Protein AF-A0A2S9GQE3-F1 (afdb_monomer_lite)

Sequence (72 aa):
ELIAAKWHLSRTQLDEFSAESHQKAARATKDGLFDNELIPIAGLNTDEIIRPDTTVETLAGLRPAFYNEAIG

Radius of gyration: 16.02 Å; chains: 1; bounding box: 39×21×43 Å

Foldseek 3Di:
DVVCLVVVPDLLNVLVVVLVVLCVQVVCVVVCVCVVPFDDDPNDGHDPPRDNPRDSVVSVPDDPPDDDPVRD

Secondary structure (DSSP, 8-state):
-HHHHHTT--HHHHHHHHHHHHHHHHHHHHTTTTTTTPPPBTTB-S-TT--TT--HHHHHTSPPSS--TTT-

Structure (mmCIF, N/CA/C/O backbone):
data_AF-A0A2S9GQE3-F1
#
_entry.id   AF-A0A2S9GQE3-F1
#
loop_
_atom_site.group_PDB
_atom_site.id
_atom_site.type_symbol
_atom_site.label_atom_id
_atom_site.label_alt_id
_atom_site.label_comp_id
_atom_site.label_asym_id
_atom_site.label_entity_id
_atom_site.label_seq_id
_atom_site.pdbx_PDB_ins_code
_atom_site.Cartn_x
_atom_site.Cartn_y
_atom_site.Cartn_z
_atom_site.occupancy
_atom_site.B_iso_or_equiv
_atom_site.auth_seq_id
_atom_site.auth_comp_id
_atom_site.auth_asym_id
_atom_site.auth_atom_id
_atom_site.pdbx_PDB_model_num
ATOM 1 N N . GLU A 1 1 ? 5.608 5.253 -14.733 1.00 84.81 1 GLU A N 1
ATOM 2 C CA . GLU A 1 1 ? 6.708 4.981 -15.688 1.00 84.81 1 GLU A CA 1
ATOM 3 C C . GLU A 1 1 ? 7.639 6.185 -15.871 1.00 84.81 1 GLU A C 1
ATOM 5 O O . GLU A 1 1 ? 8.781 6.090 -15.455 1.00 84.81 1 GLU A O 1
ATOM 10 N N . LEU A 1 2 ? 7.174 7.345 -16.360 1.00 89.44 2 LEU A N 1
ATOM 11 C CA . LEU A 1 2 ? 8.036 8.512 -16.655 1.00 89.44 2 LEU A CA 1
ATOM 12 C C . LEU A 1 2 ? 8.880 9.049 -15.481 1.00 89.44 2 LEU A C 1
ATOM 14 O O . LEU A 1 2 ? 10.056 9.344 -15.665 1.00 89.44 2 LEU A O 1
ATOM 18 N N . ILE A 1 3 ? 8.304 9.190 -14.279 1.00 92.69 3 ILE A N 1
ATOM 19 C CA . ILE A 1 3 ? 9.058 9.654 -13.097 1.00 92.69 3 ILE A CA 1
ATOM 20 C C . ILE A 1 3 ? 10.112 8.616 -12.700 1.00 92.69 3 ILE A C 1
ATOM 22 O O . ILE A 1 3 ? 11.271 8.971 -12.520 1.00 92.69 3 ILE A O 1
ATOM 26 N N . ALA A 1 4 ? 9.728 7.340 -12.614 1.00 91.88 4 ALA A N 1
ATOM 27 C CA . ALA A 1 4 ? 10.659 6.265 -12.287 1.00 91.88 4 ALA A CA 1
ATOM 28 C C . ALA A 1 4 ? 11.821 6.205 -13.292 1.00 91.88 4 ALA A C 1
ATOM 30 O O . ALA A 1 4 ? 12.970 6.142 -12.875 1.00 91.88 4 ALA A O 1
ATOM 31 N N . ALA A 1 5 ? 11.538 6.346 -14.591 1.00 89.56 5 ALA A N 1
ATOM 32 C CA . ALA A 1 5 ? 12.558 6.403 -15.636 1.00 89.56 5 ALA A CA 1
ATOM 33 C C . ALA A 1 5 ? 13.466 7.639 -15.510 1.00 89.56 5 ALA A C 1
ATOM 35 O O . ALA A 1 5 ? 14.686 7.507 -15.524 1.00 89.56 5 ALA A O 1
ATOM 36 N N . LYS A 1 6 ? 12.885 8.835 -15.326 1.00 93.19 6 LYS A N 1
ATOM 37 C CA . LYS A 1 6 ? 13.630 10.100 -15.187 1.00 93.19 6 LYS A CA 1
ATOM 38 C C . LYS A 1 6 ? 14.596 10.095 -14.000 1.00 93.19 6 LYS A C 1
ATOM 40 O O . LYS A 1 6 ? 15.644 10.727 -14.073 1.00 93.19 6 LYS A O 1
ATOM 45 N N . TRP A 1 7 ? 14.218 9.436 -12.909 1.00 96.00 7 TRP A N 1
ATOM 46 C CA . TRP A 1 7 ? 14.976 9.413 -11.655 1.00 96.00 7 TRP A CA 1
ATOM 47 C C . TRP A 1 7 ? 15.660 8.068 -11.386 1.00 96.00 7 TRP A C 1
ATOM 49 O O . TRP A 1 7 ? 16.184 7.865 -10.296 1.00 96.00 7 TRP A O 1
ATOM 59 N N . HIS A 1 8 ? 15.660 7.161 -12.367 1.00 94.19 8 HIS A N 1
ATOM 60 C CA . HIS A 1 8 ? 16.255 5.826 -12.277 1.00 94.19 8 HIS A CA 1
ATOM 61 C C . HIS A 1 8 ? 15.798 5.016 -11.049 1.00 94.19 8 HIS A C 1
ATOM 63 O O . HIS A 1 8 ? 16.588 4.296 -10.441 1.00 94.19 8 HIS A O 1
ATOM 69 N N . LEU A 1 9 ? 14.516 5.125 -10.688 1.00 96.00 9 LEU A N 1
ATOM 70 C CA . LEU A 1 9 ? 13.921 4.330 -9.614 1.00 96.00 9 LEU A CA 1
ATOM 71 C C . LEU A 1 9 ? 13.704 2.902 -10.110 1.00 96.00 9 LEU A C 1
ATOM 73 O O . LEU A 1 9 ? 12.960 2.675 -11.068 1.00 96.00 9 LEU A O 1
ATOM 77 N N . SER A 1 10 ? 14.354 1.942 -9.459 1.00 95.56 10 SER A N 1
ATOM 78 C CA . SER A 1 10 ? 14.238 0.535 -9.827 1.00 95.56 10 SER A CA 1
ATOM 79 C C . SER A 1 10 ? 12.888 -0.047 -9.406 1.00 95.56 10 SER A C 1
ATOM 81 O O . SER A 1 10 ? 12.239 0.432 -8.474 1.00 95.56 10 SER A O 1
ATOM 83 N N . ARG A 1 11 ? 12.475 -1.136 -10.068 1.00 95.94 11 ARG A N 1
ATOM 84 C CA . ARG A 1 11 ? 11.272 -1.883 -9.679 1.00 95.94 11 ARG A CA 1
ATOM 85 C C . ARG A 1 11 ? 11.343 -2.339 -8.219 1.00 95.94 11 ARG A C 1
ATOM 87 O O . ARG A 1 11 ? 10.379 -2.152 -7.489 1.00 95.94 11 ARG A O 1
ATOM 94 N N . THR A 1 12 ? 12.495 -2.855 -7.793 1.00 97.75 12 THR A N 1
ATOM 95 C CA . THR A 1 12 ? 12.725 -3.305 -6.416 1.00 97.75 12 THR A CA 1
ATOM 96 C C . THR A 1 12 ? 12.559 -2.172 -5.407 1.00 97.75 12 THR A C 1
ATOM 98 O O . THR A 1 12 ? 11.881 -2.374 -4.412 1.00 97.75 12 THR A O 1
ATOM 101 N N . GLN A 1 13 ? 13.079 -0.968 -5.678 1.00 98.19 13 GLN A N 1
ATOM 102 C CA . GLN A 1 13 ? 12.906 0.182 -4.774 1.00 98.19 13 GLN A CA 1
ATOM 103 C C . GLN A 1 13 ? 11.433 0.576 -4.612 1.00 98.19 13 GLN A C 1
ATOM 105 O O . GLN A 1 13 ? 10.996 0.942 -3.522 1.00 98.19 13 GLN A O 1
ATOM 110 N N . LEU A 1 14 ? 10.659 0.515 -5.699 1.00 98.06 14 LEU A N 1
ATOM 111 C CA . LEU A 1 14 ? 9.224 0.792 -5.651 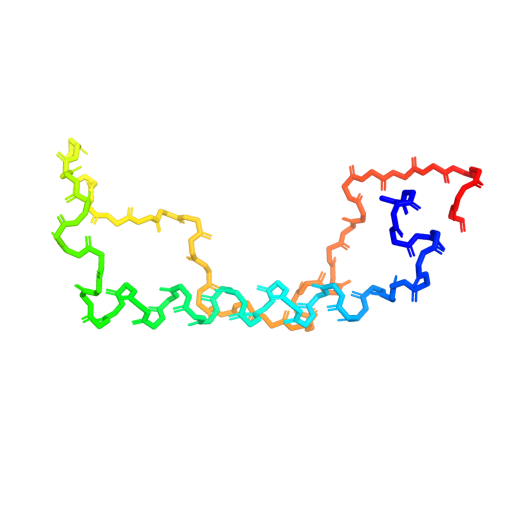1.00 98.06 14 LEU A CA 1
ATOM 112 C C . LEU A 1 14 ? 8.470 -0.303 -4.882 1.00 98.06 14 LEU A C 1
ATOM 114 O O . LEU A 1 14 ? 7.615 0.020 -4.062 1.00 98.06 14 LEU A O 1
ATOM 118 N N . ASP A 1 15 ? 8.819 -1.574 -5.098 1.00 98.50 15 ASP A N 1
ATOM 119 C CA . ASP A 1 15 ? 8.218 -2.703 -4.381 1.00 98.50 15 ASP A CA 1
ATOM 120 C C . ASP A 1 15 ? 8.568 -2.677 -2.877 1.00 98.50 15 ASP A C 1
ATOM 122 O O . ASP A 1 15 ? 7.691 -2.904 -2.046 1.00 98.50 15 ASP A O 1
ATOM 126 N N . GLU A 1 16 ? 9.806 -2.335 -2.502 1.00 98.69 16 GLU A N 1
ATOM 127 C CA . GLU A 1 16 ? 10.231 -2.137 -1.105 1.00 98.69 16 GLU A CA 1
ATOM 128 C C . GLU A 1 16 ? 9.403 -1.049 -0.420 1.00 98.69 16 GLU A C 1
ATOM 130 O O . GLU A 1 16 ? 8.862 -1.266 0.666 1.00 98.69 16 GLU A O 1
ATOM 135 N N . PHE A 1 17 ? 9.243 0.101 -1.080 1.00 98.62 17 PHE A N 1
ATOM 136 C CA . PHE A 1 17 ? 8.427 1.198 -0.567 1.00 98.62 17 PHE A CA 1
ATOM 137 C C . PHE A 1 17 ? 6.964 0.776 -0.370 1.00 98.62 17 PHE A C 1
ATOM 139 O O . PHE A 1 17 ? 6.358 1.062 0.666 1.00 98.62 17 PHE A O 1
ATOM 146 N N . SER A 1 18 ? 6.387 0.071 -1.345 1.00 98.44 18 SER A N 1
ATOM 147 C CA . SER A 1 18 ? 5.009 -0.415 -1.262 1.00 98.44 18 SER A CA 1
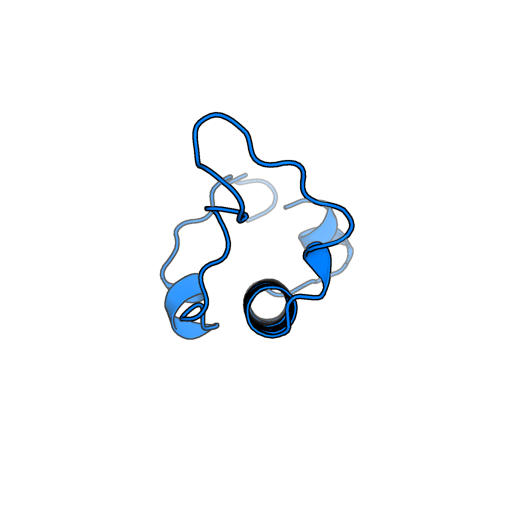ATOM 148 C C . SER A 1 18 ? 4.819 -1.460 -0.157 1.00 98.44 18 SER A C 1
ATOM 150 O O . SER A 1 18 ? 3.854 -1.361 0.603 1.00 98.44 18 SER A O 1
ATOM 152 N N . ALA A 1 19 ? 5.733 -2.424 -0.018 1.00 98.62 19 ALA A N 1
ATOM 153 C CA . ALA A 1 19 ? 5.680 -3.423 1.049 1.00 98.62 19 ALA A CA 1
ATOM 154 C C . ALA A 1 19 ? 5.791 -2.768 2.437 1.00 98.62 19 ALA A C 1
ATOM 156 O O . ALA A 1 19 ? 4.978 -3.043 3.321 1.00 98.62 19 ALA A O 1
ATOM 157 N N . GLU A 1 20 ? 6.730 -1.834 2.616 1.00 98.69 20 GLU A N 1
ATOM 158 C CA . GLU A 1 20 ? 6.889 -1.098 3.872 1.00 98.69 20 GLU A CA 1
ATOM 159 C C . GLU A 1 20 ? 5.640 -0.259 4.204 1.00 98.69 20 GLU A C 1
ATOM 161 O O . GLU A 1 20 ? 5.211 -0.197 5.359 1.00 98.69 20 GLU A O 1
ATOM 166 N N . SER A 1 21 ? 5.015 0.359 3.196 1.00 98.75 21 SER A N 1
ATOM 167 C CA . SER A 1 21 ? 3.765 1.110 3.358 1.00 98.75 21 SER A CA 1
ATOM 168 C C . SER A 1 21 ? 2.630 0.221 3.878 1.00 98.75 21 SER A C 1
ATOM 170 O O . SER A 1 21 ? 1.992 0.572 4.875 1.00 98.75 21 SER A O 1
ATOM 172 N N . HIS A 1 22 ? 2.434 -0.962 3.286 1.00 98.62 22 HIS A N 1
ATOM 173 C CA . HIS A 1 22 ? 1.435 -1.925 3.754 1.00 98.62 22 HIS A CA 1
ATOM 174 C C . HIS A 1 22 ? 1.705 -2.408 5.184 1.00 98.62 22 HIS A C 1
ATOM 176 O O . HIS A 1 22 ? 0.773 -2.483 5.984 1.00 98.62 22 HIS A O 1
ATOM 182 N N . GLN A 1 23 ? 2.964 -2.672 5.541 1.00 98.56 23 GLN A N 1
ATOM 183 C CA . GLN A 1 23 ? 3.342 -3.079 6.898 1.00 98.56 23 GLN A CA 1
ATOM 184 C C . GLN A 1 23 ? 3.098 -1.971 7.933 1.00 98.56 23 GLN A C 1
ATOM 186 O O . GLN A 1 23 ? 2.615 -2.240 9.035 1.00 98.56 23 GLN A O 1
ATOM 191 N N . LYS A 1 24 ? 3.408 -0.713 7.590 1.00 98.62 24 LYS A N 1
ATOM 192 C CA . LYS A 1 24 ? 3.135 0.451 8.447 1.00 98.62 24 LYS A CA 1
ATOM 193 C C . LYS A 1 24 ? 1.636 0.628 8.675 1.00 98.62 24 LYS A C 1
ATOM 195 O O . LYS A 1 24 ? 1.233 0.783 9.824 1.00 98.62 24 LYS A O 1
ATOM 200 N N . ALA A 1 25 ? 0.836 0.562 7.611 1.00 98.44 25 ALA A N 1
ATOM 201 C CA . ALA A 1 25 ? -0.616 0.684 7.699 1.00 98.44 25 ALA A CA 1
ATOM 202 C C . ALA A 1 25 ? -1.223 -0.460 8.526 1.00 98.44 25 ALA A C 1
ATOM 204 O O . ALA A 1 25 ? -1.971 -0.199 9.459 1.00 98.44 25 ALA A O 1
ATOM 205 N N . ALA A 1 26 ? -0.812 -1.709 8.280 1.00 98.38 26 ALA A N 1
ATOM 206 C CA . ALA A 1 26 ? -1.270 -2.867 9.048 1.00 98.38 26 ALA A CA 1
ATOM 207 C C . ALA A 1 26 ? -0.967 -2.736 10.547 1.00 98.38 26 ALA A C 1
ATOM 209 O O . ALA A 1 26 ? -1.820 -3.039 11.381 1.00 98.38 26 ALA A O 1
ATOM 210 N N . ARG A 1 27 ? 0.231 -2.249 10.900 1.00 98.50 27 ARG A N 1
ATOM 211 C CA . ARG A 1 27 ? 0.584 -1.965 12.295 1.00 98.50 27 ARG A CA 1
ATOM 212 C C . ARG A 1 27 ? -0.280 -0.847 12.877 1.00 98.50 27 ARG A C 1
ATOM 214 O O . ARG A 1 27 ? -0.824 -1.028 13.954 1.00 98.50 27 ARG A O 1
ATOM 221 N N . ALA A 1 28 ? -0.440 0.269 12.167 1.00 98.25 28 ALA A N 1
ATOM 222 C CA . ALA A 1 28 ? -1.250 1.393 12.633 1.00 98.25 28 ALA A CA 1
ATOM 223 C C . ALA A 1 28 ? -2.716 0.997 12.877 1.00 98.25 28 ALA A C 1
ATOM 225 O O . ALA A 1 28 ? -3.275 1.354 13.910 1.00 98.25 28 ALA A O 1
ATOM 226 N N . THR A 1 29 ? -3.304 0.196 11.984 1.00 97.44 29 THR A N 1
ATOM 227 C CA . THR A 1 29 ? -4.647 -0.370 12.161 1.00 97.44 29 THR A CA 1
ATOM 228 C C . THR A 1 29 ? -4.710 -1.304 13.366 1.00 97.44 29 THR A C 1
ATOM 230 O O . THR A 1 29 ? -5.615 -1.183 14.183 1.00 97.44 29 THR A O 1
ATOM 233 N N . LYS A 1 30 ? -3.742 -2.219 13.517 1.00 97.31 30 LYS A N 1
ATOM 234 C CA . LYS A 1 30 ? -3.682 -3.139 14.665 1.00 97.31 30 LYS A CA 1
ATOM 235 C C . LYS A 1 30 ? -3.556 -2.398 15.999 1.00 97.31 30 LYS A C 1
ATOM 237 O O . LYS A 1 30 ? -4.132 -2.836 16.991 1.00 97.31 30 LYS A O 1
ATOM 242 N N . ASP A 1 31 ? -2.797 -1.310 16.011 1.00 98.12 31 ASP A N 1
ATOM 243 C CA . ASP A 1 31 ? -2.512 -0.514 17.202 1.00 98.12 31 ASP A CA 1
ATOM 244 C C . ASP A 1 31 ? -3.606 0.542 17.483 1.00 98.12 31 ASP A C 1
ATOM 246 O O . ASP A 1 31 ? -3.461 1.331 18.415 1.00 98.12 31 ASP A O 1
ATOM 250 N N . GLY A 1 32 ? -4.695 0.569 16.697 1.00 97.50 32 GLY A N 1
ATOM 251 C CA . GLY A 1 32 ? -5.834 1.479 16.887 1.00 97.50 32 GLY A CA 1
ATOM 252 C C . GLY A 1 32 ? -5.525 2.947 16.578 1.00 97.50 32 GLY A C 1
ATOM 253 O O . GLY A 1 32 ? -6.220 3.849 17.041 1.00 97.50 32 GLY A O 1
ATOM 254 N N . LEU A 1 33 ? -4.466 3.231 15.809 1.00 98.25 33 LEU A N 1
ATOM 255 C CA . LEU A 1 33 ? -4.021 4.611 15.571 1.00 98.25 33 LEU A CA 1
ATOM 256 C C . LEU A 1 33 ? -5.013 5.428 14.731 1.00 98.25 33 LEU A C 1
ATOM 258 O O . LEU A 1 33 ? -4.988 6.652 14.809 1.00 98.25 33 LEU A O 1
ATOM 262 N N . PHE A 1 34 ? -5.894 4.762 13.980 1.00 97.56 34 PHE A N 1
ATOM 263 C CA . PHE A 1 34 ? -6.923 5.397 13.152 1.00 97.56 34 PHE A CA 1
ATOM 264 C C . PHE A 1 34 ? -8.297 5.496 13.838 1.00 97.56 34 PHE A C 1
ATOM 266 O O . PHE A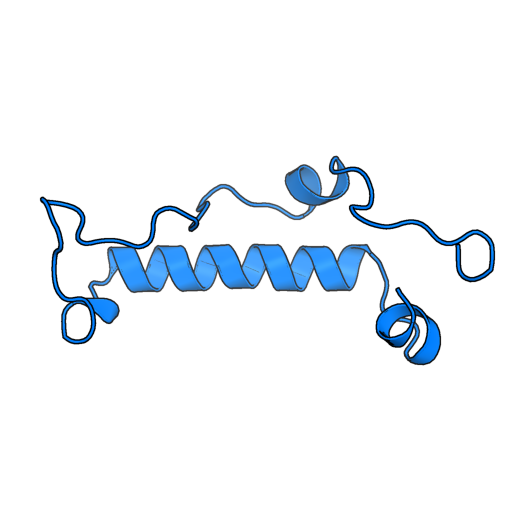 1 34 ? -9.227 6.057 13.259 1.00 97.56 34 PHE A O 1
ATOM 273 N N . ASP A 1 35 ? -8.444 4.998 15.073 1.00 95.81 35 ASP A N 1
ATOM 274 C CA . ASP A 1 35 ? -9.744 4.897 15.760 1.00 95.81 35 ASP A CA 1
ATOM 275 C C . ASP A 1 35 ? -10.409 6.266 15.992 1.00 95.81 35 ASP A C 1
ATOM 277 O O . ASP A 1 35 ? -11.632 6.368 16.062 1.00 95.81 35 ASP A O 1
ATOM 281 N N . ASN A 1 36 ? -9.609 7.335 16.082 1.00 97.00 36 ASN A N 1
ATOM 282 C CA . ASN A 1 36 ? -10.099 8.707 16.247 1.00 97.00 36 ASN A CA 1
ATOM 283 C C . ASN A 1 36 ? -10.474 9.394 14.919 1.00 97.00 36 ASN A C 1
ATOM 285 O O . ASN A 1 36 ? -11.046 10.483 14.941 1.00 97.00 36 ASN A O 1
ATOM 289 N N . GLU A 1 37 ? -10.118 8.802 13.777 1.00 97.06 37 GLU A N 1
ATOM 290 C CA . GLU A 1 37 ? -10.231 9.410 12.443 1.00 97.06 37 GLU A CA 1
ATOM 291 C C . GLU A 1 37 ? -11.269 8.691 11.567 1.00 97.06 37 GLU A C 1
ATOM 293 O O . GLU A 1 37 ? -11.928 9.321 10.736 1.00 97.06 37 GLU A O 1
ATOM 298 N N . LEU A 1 38 ? -11.443 7.380 11.761 1.00 96.31 38 LEU A N 1
ATOM 299 C CA . LEU A 1 38 ? -12.374 6.558 10.993 1.00 96.31 38 LEU A CA 1
ATOM 300 C C . LEU A 1 38 ? -13.780 6.579 11.597 1.00 96.31 38 LEU A C 1
ATOM 302 O O . LEU A 1 38 ? -14.003 6.190 12.742 1.00 96.31 38 LEU A O 1
ATOM 306 N N . ILE A 1 39 ? -14.761 6.970 10.783 1.00 96.75 39 ILE A N 1
ATOM 307 C CA . ILE A 1 39 ? -16.181 6.876 11.132 1.00 96.75 39 ILE A CA 1
ATOM 308 C C . ILE A 1 39 ? -16.765 5.614 10.490 1.00 96.75 39 ILE A C 1
ATOM 310 O O . ILE A 1 39 ? -16.735 5.504 9.263 1.00 96.75 39 ILE A O 1
ATOM 314 N N . PRO A 1 40 ? -17.326 4.672 11.272 1.00 96.19 40 PRO A N 1
ATOM 315 C CA . PRO A 1 40 ? -17.893 3.451 10.718 1.00 96.19 40 PRO A CA 1
ATOM 316 C C . PRO A 1 40 ? -19.073 3.719 9.781 1.00 96.19 40 PRO A C 1
ATOM 318 O O . PRO A 1 40 ? -19.998 4.455 10.131 1.00 96.19 40 PRO A O 1
ATOM 321 N N . ILE A 1 41 ? -19.095 3.054 8.625 1.00 97.38 41 ILE A N 1
ATOM 322 C CA . ILE A 1 41 ? -20.193 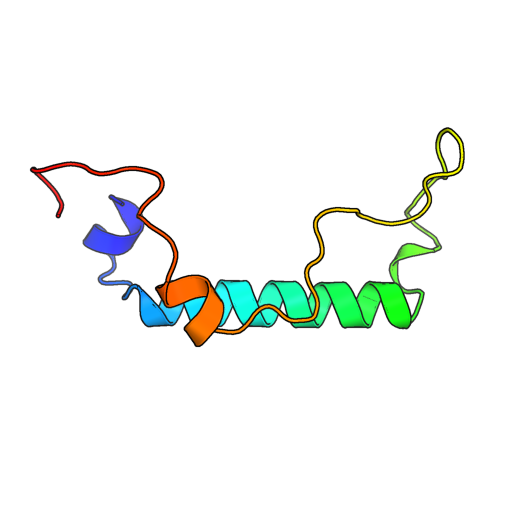3.123 7.652 1.00 97.38 41 ILE A CA 1
ATOM 323 C C . ILE A 1 41 ? -20.685 1.709 7.365 1.00 97.38 41 ILE A C 1
ATOM 325 O O . ILE A 1 41 ? -19.914 0.848 6.959 1.00 97.38 41 ILE A O 1
ATOM 329 N N . ALA A 1 42 ? -21.980 1.458 7.577 1.00 96.56 42 ALA A N 1
ATOM 330 C CA . ALA A 1 42 ? -22.607 0.154 7.325 1.00 96.56 42 ALA A CA 1
ATOM 331 C C . ALA A 1 42 ? -21.869 -1.047 7.969 1.00 96.56 42 ALA A C 1
ATOM 333 O O . ALA A 1 42 ? -21.880 -2.151 7.432 1.00 96.56 42 ALA A O 1
ATOM 334 N N . GLY A 1 43 ? -21.232 -0.835 9.127 1.00 93.75 43 GLY A N 1
ATOM 335 C CA . GLY A 1 43 ? -20.465 -1.861 9.843 1.00 93.75 43 GLY A CA 1
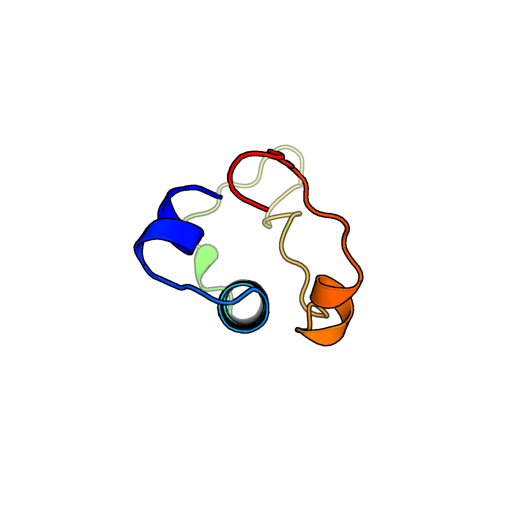ATOM 336 C C . GLY A 1 43 ? -19.002 -2.002 9.407 1.00 93.75 43 GLY A C 1
ATOM 337 O O . GLY A 1 43 ? -18.250 -2.685 10.096 1.00 93.75 43 GLY A O 1
ATOM 338 N N . LEU A 1 44 ? -18.574 -1.330 8.333 1.00 95.56 44 LEU A N 1
ATOM 339 C CA . LEU A 1 44 ? -17.166 -1.225 7.956 1.00 95.56 44 LEU A CA 1
ATOM 340 C C . LEU A 1 44 ? -16.488 -0.132 8.790 1.00 95.56 44 LEU A C 1
ATOM 342 O O . LEU A 1 44 ? -16.932 1.016 8.789 1.00 95.56 44 LEU A O 1
ATOM 346 N N . ASN A 1 45 ? -15.426 -0.498 9.506 1.00 95.31 45 ASN A N 1
ATOM 347 C CA . ASN A 1 45 ? -14.695 0.374 10.433 1.00 95.31 45 ASN A CA 1
ATOM 348 C C . ASN A 1 45 ? -13.164 0.315 10.259 1.00 95.31 45 ASN A C 1
ATOM 350 O O . ASN A 1 45 ? -12.436 0.810 11.112 1.00 95.31 45 ASN A O 1
ATOM 354 N N . THR A 1 46 ? -12.678 -0.305 9.181 1.00 94.94 46 THR A N 1
ATOM 355 C CA . THR A 1 46 ? -11.250 -0.436 8.858 1.00 94.94 46 THR A CA 1
ATOM 356 C C . THR A 1 46 ? -11.029 -0.270 7.355 1.00 94.94 46 THR A C 1
ATOM 358 O O . THR A 1 46 ? -11.951 -0.477 6.564 1.00 94.94 46 THR A O 1
ATOM 361 N N . ASP A 1 47 ? -9.810 0.090 6.953 1.00 97.00 47 ASP A N 1
ATOM 362 C CA . ASP A 1 47 ? -9.426 0.173 5.541 1.00 97.00 47 ASP A CA 1
ATOM 363 C C . ASP A 1 47 ? -9.245 -1.226 4.921 1.00 97.00 47 ASP A C 1
ATOM 365 O O . ASP A 1 47 ? -8.352 -1.983 5.302 1.00 97.00 47 ASP A O 1
ATOM 369 N N . GLU A 1 48 ? -10.040 -1.558 3.900 1.00 95.88 48 GLU A N 1
ATOM 370 C CA . GLU A 1 48 ? -10.062 -2.903 3.289 1.00 95.88 48 GLU A CA 1
ATOM 371 C C . GLU A 1 48 ? -8.828 -3.234 2.432 1.00 95.88 48 GLU A C 1
ATOM 373 O O . GLU A 1 48 ? -8.549 -4.397 2.138 1.00 95.88 48 GLU A O 1
ATOM 378 N N . ILE A 1 49 ? -8.090 -2.217 1.979 1.00 96.06 49 ILE A N 1
ATOM 379 C CA . ILE A 1 49 ? -7.001 -2.388 1.003 1.00 96.06 49 ILE A CA 1
ATOM 380 C C . ILE A 1 49 ? -5.643 -2.693 1.645 1.00 96.06 49 ILE A C 1
ATOM 382 O O . ILE A 1 49 ? -4.667 -2.955 0.934 1.00 96.06 49 ILE A O 1
ATOM 386 N N . ILE A 1 50 ? -5.557 -2.662 2.975 1.00 97.88 50 ILE A N 1
ATOM 387 C CA . ILE A 1 50 ? -4.334 -2.994 3.700 1.00 97.88 50 ILE A CA 1
ATOM 388 C C . ILE A 1 50 ? -4.098 -4.503 3.588 1.00 97.88 50 ILE A C 1
ATOM 390 O O . ILE A 1 50 ? -4.925 -5.311 3.995 1.00 97.88 50 ILE A O 1
ATOM 394 N N . ARG A 1 51 ? -2.942 -4.889 3.039 1.00 97.94 51 ARG A N 1
ATOM 395 C CA . ARG A 1 51 ? -2.529 -6.284 2.842 1.00 97.94 51 ARG A CA 1
ATOM 396 C C . ARG A 1 51 ? -1.294 -6.578 3.705 1.00 97.94 51 ARG A C 1
ATOM 398 O O . ARG A 1 51 ? -0.183 -6.327 3.234 1.00 97.94 51 ARG A O 1
ATOM 405 N N . PRO A 1 52 ? -1.455 -7.074 4.948 1.00 97.06 52 PRO A N 1
ATOM 406 C CA . PRO A 1 52 ? -0.349 -7.233 5.900 1.00 97.06 52 PRO A CA 1
ATOM 407 C C . PRO A 1 52 ? 0.764 -8.169 5.416 1.00 97.06 52 PRO A C 1
ATOM 409 O O . PRO A 1 52 ? 1.928 -7.945 5.730 1.00 97.06 52 PRO A O 1
ATOM 412 N N . ASP A 1 53 ? 0.407 -9.168 4.608 1.00 97.56 53 ASP A N 1
ATOM 413 C CA . ASP A 1 53 ? 1.332 -10.178 4.080 1.00 97.56 53 ASP A CA 1
ATOM 414 C C . ASP A 1 53 ? 2.057 -9.726 2.798 1.00 97.56 53 ASP A C 1
ATOM 416 O O . ASP A 1 53 ? 2.684 -10.534 2.115 1.00 97.56 53 ASP A O 1
ATOM 420 N N . THR A 1 54 ? 1.959 -8.443 2.430 1.00 98.31 54 THR A N 1
ATOM 421 C CA . THR A 1 54 ? 2.647 -7.909 1.247 1.00 98.31 54 THR A CA 1
ATOM 422 C C . THR A 1 54 ? 4.155 -7.924 1.469 1.00 98.31 54 THR A C 1
ATOM 424 O O . THR A 1 54 ? 4.672 -7.284 2.387 1.00 98.31 54 THR A O 1
ATOM 427 N N . THR A 1 55 ? 4.867 -8.610 0.580 1.00 98.38 55 THR A N 1
ATOM 428 C CA . THR A 1 55 ? 6.333 -8.638 0.524 1.00 98.38 55 THR A CA 1
ATOM 429 C C . THR A 1 55 ? 6.834 -8.211 -0.851 1.00 98.38 55 THR A C 1
ATOM 431 O O . THR A 1 55 ? 6.089 -8.250 -1.836 1.00 98.38 55 THR A O 1
ATOM 434 N N . VAL A 1 56 ? 8.116 -7.858 -0.939 1.00 98.38 56 VAL A N 1
ATOM 435 C CA . VAL A 1 56 ? 8.775 -7.536 -2.214 1.00 98.38 56 VAL A CA 1
ATOM 436 C C . VAL A 1 56 ? 8.624 -8.688 -3.211 1.00 98.38 56 VAL A C 1
ATOM 438 O O . VAL A 1 56 ? 8.316 -8.456 -4.374 1.00 98.38 56 VAL A O 1
ATOM 441 N N . GLU A 1 57 ? 8.742 -9.937 -2.760 1.00 98.06 57 GLU A N 1
ATOM 442 C CA . GLU A 1 57 ? 8.598 -11.132 -3.599 1.00 98.06 57 GLU A CA 1
ATOM 443 C C . GLU A 1 57 ? 7.178 -11.267 -4.156 1.00 98.06 57 GLU A C 1
ATOM 445 O O . GLU A 1 57 ? 6.998 -11.544 -5.344 1.00 98.06 57 GLU A O 1
ATOM 450 N N . THR A 1 58 ? 6.158 -11.041 -3.320 1.00 97.94 58 THR A N 1
ATOM 451 C CA . THR A 1 58 ? 4.758 -11.090 -3.774 1.00 97.94 58 THR A CA 1
ATOM 452 C C . THR A 1 58 ? 4.454 -9.986 -4.787 1.00 97.94 58 THR A C 1
ATOM 454 O O . THR A 1 58 ? 3.745 -10.227 -5.765 1.00 97.94 58 THR A O 1
ATOM 457 N N . LEU A 1 59 ? 5.026 -8.792 -4.593 1.00 98.44 59 LEU A N 1
ATOM 458 C CA . LEU A 1 59 ? 4.858 -7.659 -5.498 1.00 98.44 59 LEU A CA 1
ATOM 459 C C . LEU A 1 59 ? 5.585 -7.889 -6.820 1.00 98.44 59 LEU A C 1
ATOM 461 O O . LEU A 1 59 ? 5.000 -7.645 -7.875 1.00 98.44 59 LEU A O 1
ATOM 465 N N . ALA A 1 60 ? 6.807 -8.421 -6.791 1.00 97.69 60 ALA A N 1
ATOM 466 C CA . ALA A 1 60 ? 7.605 -8.700 -7.982 1.00 97.69 60 ALA A CA 1
ATOM 467 C C . ALA A 1 60 ? 6.882 -9.625 -8.982 1.00 97.69 60 ALA A C 1
ATOM 469 O O . ALA A 1 60 ? 7.093 -9.511 -10.189 1.00 97.69 60 ALA A O 1
ATOM 470 N N . GLY A 1 61 ? 5.979 -10.491 -8.503 1.00 97.12 61 GLY A N 1
ATOM 471 C CA . GLY A 1 61 ? 5.135 -11.347 -9.344 1.00 97.12 61 GLY A CA 1
ATOM 472 C C . GLY A 1 61 ? 4.020 -10.618 -10.111 1.00 97.12 61 GLY A C 1
ATOM 473 O O . GLY A 1 61 ? 3.399 -11.205 -10.999 1.00 97.12 61 GLY A O 1
ATOM 474 N N . LEU A 1 62 ? 3.742 -9.350 -9.798 1.00 97.38 62 LEU A N 1
ATOM 475 C CA . LEU A 1 62 ? 2.711 -8.560 -10.467 1.00 97.38 62 LEU A CA 1
ATOM 476 C C . LEU A 1 62 ? 3.197 -8.017 -11.815 1.00 97.38 62 LEU A C 1
ATOM 478 O O . LEU A 1 62 ? 4.288 -7.448 -11.940 1.00 97.38 62 LEU A O 1
ATOM 482 N N . ARG A 1 63 ? 2.321 -8.128 -12.821 1.00 95.88 63 ARG A N 1
ATOM 483 C CA . ARG A 1 63 ? 2.515 -7.496 -14.131 1.00 95.88 63 ARG A CA 1
ATOM 484 C C . ARG A 1 63 ? 2.458 -5.968 -13.994 1.00 95.88 63 ARG A C 1
ATOM 486 O O . ARG A 1 63 ? 1.648 -5.479 -13.203 1.00 95.88 63 ARG A O 1
ATOM 493 N N . PRO A 1 64 ? 3.240 -5.213 -14.786 1.00 93.62 64 PRO A N 1
ATOM 494 C CA . PRO A 1 64 ? 3.080 -3.766 -14.875 1.00 93.62 64 PRO A CA 1
ATOM 495 C C . PRO A 1 64 ? 1.625 -3.396 -15.190 1.00 93.62 64 PRO A C 1
ATOM 497 O O . PRO A 1 64 ? 1.023 -3.953 -16.107 1.00 93.62 64 PRO A O 1
ATOM 500 N N . ALA A 1 65 ? 1.051 -2.471 -14.417 1.00 94.50 65 ALA A N 1
ATOM 501 C CA . ALA A 1 65 ? -0.315 -1.990 -14.643 1.00 94.50 65 ALA A CA 1
ATOM 502 C C . ALA A 1 65 ? -0.427 -1.125 -15.912 1.00 94.50 65 ALA A C 1
ATOM 504 O O . ALA A 1 65 ? -1.487 -1.046 -16.527 1.00 94.50 65 ALA A O 1
ATOM 505 N N . PHE A 1 66 ? 0.686 -0.502 -16.297 1.00 90.56 66 PHE A N 1
ATOM 506 C CA . PHE A 1 66 ? 0.860 0.287 -17.508 1.00 90.56 66 PHE A CA 1
ATOM 507 C C . PHE A 1 66 ? 2.176 -0.141 -18.160 1.00 90.56 66 PHE A C 1
ATOM 509 O O . PHE A 1 66 ? 3.094 -0.557 -17.450 1.00 90.56 66 PHE A O 1
ATOM 516 N N . TYR A 1 67 ? 2.231 -0.076 -19.488 1.00 82.94 67 TYR A N 1
ATOM 517 C CA . TYR A 1 67 ? 3.426 -0.347 -20.276 1.00 82.94 67 TYR A CA 1
ATOM 518 C C . TYR A 1 67 ? 3.493 0.646 -21.432 1.00 82.94 67 TYR A C 1
ATOM 520 O O . TYR A 1 67 ? 2.497 0.854 -22.131 1.00 82.94 67 TYR A O 1
ATOM 528 N N . ASN A 1 68 ? 4.666 1.234 -21.647 1.00 81.00 68 ASN A N 1
ATOM 529 C CA . ASN A 1 68 ? 4.943 2.092 -22.790 1.00 81.00 68 ASN A CA 1
ATOM 530 C C . ASN A 1 68 ? 6.256 1.665 -23.458 1.00 81.00 68 ASN A C 1
ATOM 532 O O . ASN A 1 68 ? 7.316 1.800 -22.849 1.00 81.00 68 ASN A O 1
ATOM 536 N N . GLU A 1 69 ? 6.190 1.230 -24.722 1.00 77.25 69 GLU A N 1
ATOM 537 C CA . GLU A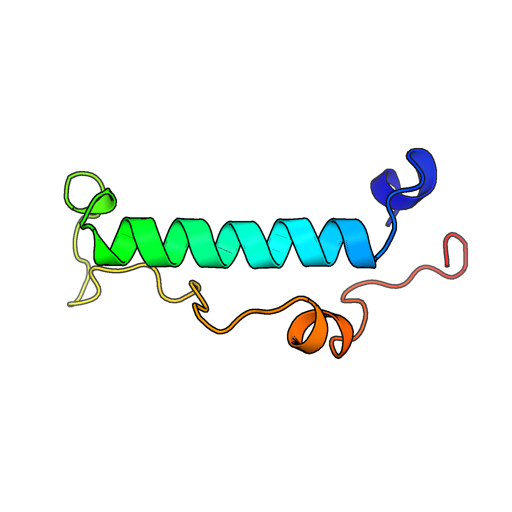 1 69 ? 7.359 0.830 -25.530 1.00 77.25 69 GLU A CA 1
ATOM 538 C C . GLU A 1 69 ? 8.451 1.907 -25.617 1.00 77.25 69 GLU A C 1
ATOM 540 O O . GLU A 1 69 ? 9.617 1.593 -25.807 1.00 77.25 69 GLU A O 1
ATOM 545 N N . ALA A 1 70 ? 8.106 3.190 -25.484 1.00 74.06 70 ALA A N 1
ATOM 546 C CA . ALA A 1 70 ? 9.089 4.271 -25.539 1.00 74.06 70 ALA A CA 1
ATOM 547 C C . ALA A 1 70 ? 9.896 4.439 -24.235 1.00 74.06 70 ALA A C 1
ATOM 549 O O . ALA A 1 70 ? 10.833 5.237 -24.201 1.00 74.06 70 ALA A O 1
ATOM 550 N N . ILE A 1 71 ? 9.500 3.764 -23.148 1.00 71.94 71 ILE A N 1
ATOM 551 C CA . ILE A 1 71 ? 10.077 3.925 -21.801 1.00 71.94 71 ILE A CA 1
ATOM 552 C C . ILE A 1 71 ? 10.553 2.584 -21.217 1.00 71.94 71 ILE A C 1
ATOM 554 O O . ILE A 1 71 ? 11.440 2.592 -20.362 1.00 71.94 71 ILE A O 1
ATOM 558 N N . GLY A 1 72 ? 9.957 1.462 -21.632 1.00 63.16 72 GLY A N 1
ATOM 559 C CA . GLY A 1 72 ? 10.303 0.107 -21.188 1.00 63.16 72 GLY A CA 1
ATOM 560 C C . GLY A 1 72 ? 11.195 -0.623 -22.174 1.00 63.16 72 GLY A C 1
ATOM 561 O O . GLY A 1 72 ? 12.115 -1.318 -21.695 1.00 63.16 72 GLY A O 1
#

pLDDT: mean 94.69, std 6.7, range [63.16, 98.75]